Protein AF-A0AAX1UN05-F1 (afdb_monomer_lite)

Secondary structure (DSSP, 8-state):
-------------PPPPP---TT--STT-EEEEEEE-TTS-EEEEEEEEHHHHHHHHHHTT-

Radius of gyration: 23.52 Å; chains: 1; bounding box: 68×25×44 Å

Sequence (62 aa):
MSIELHQSAPAFRRPPPVPEAVGAPLDGLMVETVHFDEDGREARRTRRPLHILLAPLRLRRA

Foldseek 3Di:
DDDPPPPPDDPPPDPPPDPPPPDPPLVPDKDKDFDADPVRHTPDIDIDRPCVVCVVVVVVVD

pLDDT: mean 76.83, std 16.59, range [37.41, 98.06]

Structure (mmCIF, N/CA/C/O backbone):
data_AF-A0AAX1UN05-F1
#
_entry.id   AF-A0AAX1UN05-F1
#
loop_
_atom_site.group_PDB
_atom_site.id
_atom_site.type_symbol
_atom_site.label_atom_id
_atom_site.label_alt_id
_atom_site.label_comp_id
_atom_site.label_asym_id
_atom_site.label_entity_id
_atom_site.label_seq_id
_atom_site.pdbx_PDB_ins_code
_atom_site.Cartn_x
_atom_site.Cartn_y
_atom_site.Cartn_z
_atom_site.occupancy
_atom_site.B_iso_or_equiv
_atom_site.auth_seq_id
_atom_site.auth_comp_id
_atom_site.auth_asym_id
_atom_site.auth_atom_id
_atom_site.pdbx_PDB_model_num
ATOM 1 N N . MET A 1 1 ? 57.258 4.587 26.801 1.00 37.41 1 MET A N 1
ATOM 2 C CA . MET A 1 1 ? 56.478 5.340 25.799 1.00 37.41 1 MET A CA 1
ATOM 3 C C . MET A 1 1 ? 55.028 4.909 25.947 1.00 37.41 1 MET A C 1
ATOM 5 O O . MET A 1 1 ? 54.677 3.845 25.456 1.00 37.41 1 MET A O 1
ATOM 9 N N . SER A 1 2 ? 54.234 5.652 26.717 1.00 45.16 2 SER A N 1
ATOM 10 C CA . SER A 1 2 ? 52.837 5.310 27.014 1.00 45.16 2 SER A CA 1
ATOM 11 C C . SER A 1 2 ? 51.941 6.166 26.127 1.00 45.16 2 SER A C 1
ATOM 13 O O . SER A 1 2 ? 52.075 7.385 26.129 1.00 45.16 2 SER A O 1
ATOM 15 N N . ILE A 1 3 ? 51.090 5.536 25.322 1.00 54.47 3 ILE A N 1
ATOM 16 C CA . ILE A 1 3 ? 50.181 6.230 24.407 1.00 54.47 3 ILE A CA 1
ATOM 17 C C . ILE A 1 3 ? 48.863 6.435 25.155 1.00 54.47 3 ILE A C 1
ATOM 19 O O . ILE A 1 3 ? 48.125 5.478 25.385 1.00 54.47 3 ILE A O 1
ATOM 23 N N . GLU A 1 4 ? 48.585 7.664 25.579 1.00 61.91 4 GLU A N 1
ATOM 24 C CA . GLU A 1 4 ? 47.284 8.030 26.138 1.00 61.91 4 GLU A CA 1
ATOM 25 C C . GLU A 1 4 ? 46.278 8.172 24.990 1.00 61.91 4 GLU A C 1
ATOM 27 O O . GLU A 1 4 ? 46.289 9.141 24.230 1.00 61.91 4 GLU A O 1
ATOM 32 N N . LEU A 1 5 ? 45.419 7.164 24.832 1.00 59.19 5 LEU A N 1
ATOM 33 C CA . LEU A 1 5 ? 44.298 7.187 23.895 1.00 59.19 5 LEU A CA 1
ATOM 34 C C . LEU A 1 5 ? 43.221 8.147 24.419 1.00 59.19 5 LEU A C 1
ATOM 36 O O . LEU A 1 5 ? 42.351 7.762 25.200 1.00 59.19 5 LEU A O 1
ATOM 40 N N . HIS A 1 6 ? 43.280 9.404 23.978 1.00 54.44 6 HIS A N 1
ATOM 41 C CA . HIS A 1 6 ? 42.195 10.369 24.143 1.00 54.44 6 HIS A CA 1
ATOM 42 C C . HIS A 1 6 ? 40.944 9.853 23.411 1.00 54.44 6 HIS A C 1
ATOM 44 O O . HIS A 1 6 ? 40.860 9.888 22.184 1.00 54.44 6 HIS A O 1
ATOM 50 N N . GLN A 1 7 ? 39.970 9.342 24.168 1.00 57.97 7 GLN A N 1
ATOM 51 C CA . GLN A 1 7 ? 38.671 8.924 23.645 1.00 57.97 7 GLN A CA 1
ATOM 52 C C . GLN A 1 7 ? 37.797 10.153 23.373 1.00 57.97 7 GLN A C 1
ATOM 54 O O . GLN A 1 7 ? 37.034 10.603 24.225 1.00 57.97 7 GLN A O 1
ATOM 59 N N . SER A 1 8 ? 37.876 10.697 22.165 1.00 60.19 8 SER A N 1
ATOM 60 C CA . SER A 1 8 ? 36.886 11.634 21.635 1.00 60.19 8 SER A CA 1
ATOM 61 C C . SER A 1 8 ? 35.686 10.854 21.088 1.00 60.19 8 SER A C 1
ATOM 63 O O . SER A 1 8 ? 35.518 10.691 19.883 1.00 60.19 8 SER A O 1
ATOM 65 N N . ALA A 1 9 ? 34.837 10.333 21.978 1.00 64.62 9 ALA A N 1
ATOM 66 C CA . ALA A 1 9 ? 33.548 9.778 21.570 1.00 64.62 9 ALA A CA 1
ATOM 67 C C . ALA A 1 9 ? 32.591 10.936 21.219 1.00 64.62 9 ALA A C 1
ATOM 69 O O . ALA A 1 9 ? 32.281 11.745 22.099 1.00 64.62 9 ALA A O 1
ATOM 70 N N . PRO A 1 10 ? 32.091 11.061 19.974 1.00 60.44 10 PRO A N 1
ATOM 71 C CA . PRO A 1 10 ? 31.002 11.986 19.704 1.00 60.44 10 PRO A CA 1
ATOM 72 C C . PRO A 1 10 ? 29.774 11.487 20.469 1.00 60.44 10 PRO A C 1
ATOM 74 O O . PRO A 1 10 ? 29.368 10.333 20.327 1.00 60.44 10 PRO A O 1
ATOM 77 N N . ALA A 1 11 ? 29.201 12.346 21.312 1.00 66.19 11 ALA A N 1
ATOM 78 C CA . ALA A 1 11 ? 27.983 12.042 22.048 1.00 66.19 11 ALA A CA 1
ATOM 79 C C . ALA A 1 11 ? 26.884 11.653 21.050 1.00 66.19 11 ALA A C 1
ATOM 81 O O . ALA A 1 11 ? 26.334 12.507 20.352 1.00 66.19 11 ALA A O 1
ATOM 82 N N . PHE A 1 12 ? 26.586 10.356 20.962 1.00 66.75 12 PHE A N 1
ATOM 83 C CA . PHE A 1 12 ? 25.509 9.835 20.135 1.00 66.75 12 PHE A CA 1
ATOM 84 C C . PHE A 1 12 ? 24.195 10.349 20.732 1.00 66.75 12 PHE A C 1
ATOM 86 O O . PHE A 1 12 ? 23.654 9.779 21.681 1.00 66.75 12 PHE A O 1
ATOM 93 N N . ARG A 1 13 ? 23.715 11.499 20.244 1.00 70.19 13 ARG A N 1
ATOM 94 C CA . ARG A 1 13 ? 22.427 12.049 20.662 1.00 70.19 13 ARG A CA 1
ATOM 95 C C . ARG A 1 13 ? 21.356 11.085 20.184 1.00 70.19 13 ARG A C 1
ATOM 97 O O . ARG A 1 13 ? 21.105 10.969 18.988 1.00 70.19 13 ARG A O 1
ATOM 104 N N . ARG A 1 14 ? 20.742 10.384 21.136 1.00 73.75 14 ARG A N 1
ATOM 105 C CA . ARG A 1 14 ? 19.559 9.571 20.875 1.00 73.75 14 ARG A CA 1
ATOM 106 C C . ARG A 1 14 ? 18.517 10.492 20.216 1.00 73.75 14 ARG A C 1
ATOM 108 O O . ARG A 1 14 ? 18.253 11.560 20.778 1.00 73.75 14 ARG A O 1
ATOM 115 N N . PRO A 1 15 ? 17.982 10.146 19.030 1.00 73.56 15 PRO A N 1
ATOM 116 C CA . PRO A 1 15 ? 16.929 10.941 18.419 1.00 73.56 15 PRO A CA 1
ATOM 117 C C . PRO A 1 15 ? 15.761 11.069 19.406 1.00 73.56 15 PRO A C 1
ATOM 119 O O . PRO A 1 15 ? 15.538 10.147 20.202 1.00 73.56 15 PRO A O 1
ATOM 122 N N . PRO A 1 16 ? 15.056 12.213 19.412 1.00 78.62 16 PRO A N 1
ATOM 123 C CA . PRO A 1 16 ? 13.913 12.396 20.292 1.00 78.62 16 PRO A CA 1
ATOM 124 C C . PRO A 1 16 ? 12.907 11.260 20.058 1.00 78.62 16 PRO A C 1
ATOM 126 O O . PRO A 1 16 ? 12.763 10.809 18.915 1.00 78.62 16 PRO A O 1
ATOM 129 N N . PRO A 1 17 ? 12.232 10.769 21.113 1.00 73.44 17 PRO A N 1
ATOM 130 C CA . PRO A 1 17 ? 11.178 9.785 20.939 1.00 73.44 17 PRO A CA 1
ATOM 131 C C . PRO A 1 17 ? 10.151 10.360 19.964 1.00 73.44 17 PRO A C 1
ATOM 133 O O . PRO A 1 17 ? 9.671 11.482 20.142 1.00 73.44 17 PRO A O 1
ATOM 136 N N . VAL A 1 18 ? 9.864 9.610 18.899 1.00 70.56 18 VAL A N 1
ATOM 137 C CA . VAL A 1 18 ? 8.782 9.955 17.978 1.00 70.56 18 VAL A CA 1
ATOM 138 C C . VAL A 1 18 ? 7.510 10.002 18.822 1.00 70.56 18 VAL A C 1
ATOM 140 O O . VAL A 1 18 ? 7.298 9.060 19.592 1.00 70.56 18 VAL A O 1
ATOM 143 N N . PRO A 1 19 ? 6.691 11.066 18.745 1.00 63.69 19 PRO A N 1
ATOM 144 C CA . PRO A 1 19 ? 5.425 11.077 19.453 1.00 63.69 19 PRO A CA 1
ATOM 145 C C . PRO A 1 19 ? 4.641 9.852 18.997 1.00 63.69 19 PRO A C 1
ATOM 147 O O . PRO A 1 19 ? 4.307 9.718 17.817 1.00 63.69 19 PRO A O 1
ATOM 150 N N . GLU A 1 20 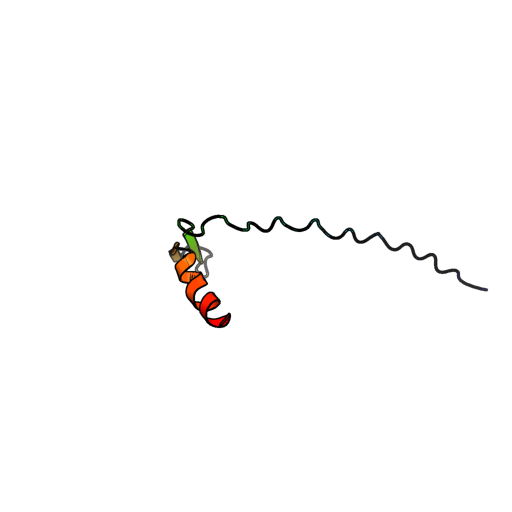? 4.399 8.925 19.924 1.00 62.50 20 GLU A N 1
ATOM 151 C CA . GLU A 1 20 ? 3.424 7.882 19.688 1.00 62.50 20 GLU A CA 1
ATOM 152 C C . GLU A 1 20 ? 2.118 8.621 19.398 1.00 62.50 20 GLU A C 1
ATOM 154 O O . GLU A 1 20 ? 1.594 9.335 20.255 1.00 62.50 20 GLU A O 1
ATOM 159 N N . ALA A 1 21 ? 1.611 8.513 18.172 1.00 61.00 21 ALA A N 1
ATOM 160 C CA . ALA A 1 21 ? 0.265 8.952 17.842 1.00 61.00 21 ALA A CA 1
ATOM 161 C C . ALA A 1 21 ? -0.722 7.990 18.525 1.00 61.00 21 ALA A C 1
ATOM 163 O O . ALA A 1 21 ? -1.415 7.205 17.879 1.00 61.00 21 ALA A O 1
ATOM 164 N N . VAL A 1 22 ? -0.722 7.982 19.860 1.00 57.19 22 VAL A N 1
ATOM 165 C CA . VAL A 1 22 ? -1.636 7.200 20.676 1.00 57.19 22 VAL A CA 1
ATOM 166 C C . VAL A 1 22 ? -2.986 7.880 20.568 1.00 57.19 22 VAL A C 1
ATOM 168 O O . VAL A 1 22 ? -3.210 8.949 21.127 1.00 57.19 22 VAL A O 1
ATOM 171 N N . GLY A 1 23 ? -3.890 7.248 19.829 1.00 55.94 23 GLY A N 1
ATOM 172 C CA . GLY A 1 23 ? -5.312 7.551 19.932 1.00 55.94 23 GLY A CA 1
ATOM 173 C C . GLY A 1 23 ? -5.919 8.362 18.796 1.00 55.94 23 GLY A C 1
ATOM 174 O O . GLY A 1 23 ? -7.081 8.736 18.921 1.00 55.94 23 GLY A O 1
ATOM 175 N N . ALA A 1 24 ? -5.225 8.586 17.673 1.00 60.91 24 ALA A N 1
ATOM 176 C CA . ALA A 1 24 ? -5.955 8.964 16.464 1.00 60.91 24 ALA A CA 1
ATOM 177 C C . ALA A 1 24 ? -6.888 7.793 16.098 1.00 60.91 24 ALA A C 1
ATOM 179 O O . ALA A 1 24 ? -6.389 6.674 15.911 1.00 60.91 24 ALA A O 1
ATOM 180 N N . PRO A 1 25 ? -8.220 7.992 16.042 1.00 67.75 25 PRO A N 1
ATOM 181 C CA . PRO A 1 25 ? -9.122 6.925 15.648 1.00 67.75 25 PRO A CA 1
ATOM 182 C C . PRO A 1 25 ? -8.703 6.453 14.256 1.00 67.75 25 PRO A C 1
ATOM 184 O O . PRO A 1 25 ? -8.651 7.224 13.302 1.00 67.75 25 PRO A O 1
ATOM 187 N N . LEU A 1 26 ? -8.348 5.170 14.149 1.00 69.81 26 LEU A N 1
ATOM 188 C CA . LEU A 1 26 ? -8.023 4.544 12.862 1.00 69.81 26 LEU A CA 1
ATOM 189 C C . LEU A 1 26 ? -9.266 4.466 11.958 1.00 69.81 26 LEU A C 1
ATOM 191 O O . LEU A 1 26 ? -9.159 4.159 10.767 1.00 69.81 26 LEU A O 1
ATOM 195 N N . ASP A 1 27 ? -10.436 4.736 12.536 1.00 67.75 27 ASP A N 1
ATOM 196 C CA . ASP A 1 27 ? -11.704 4.905 11.852 1.00 67.75 27 ASP A CA 1
ATOM 197 C C . ASP A 1 27 ? -11.626 6.126 10.933 1.00 67.75 27 ASP A C 1
ATOM 199 O O . ASP A 1 27 ? -11.517 7.268 11.367 1.00 67.75 27 ASP A O 1
ATOM 203 N N . GLY A 1 28 ? -11.631 5.856 9.627 1.00 78.06 28 GLY A N 1
ATOM 204 C CA . GLY A 1 28 ? -11.507 6.865 8.574 1.00 78.06 28 GLY A CA 1
ATOM 205 C C . GLY A 1 28 ? -10.137 6.917 7.893 1.00 78.06 28 GLY A C 1
ATOM 206 O O . GLY A 1 28 ? -10.032 7.497 6.812 1.00 78.06 28 GLY A O 1
ATOM 207 N N . LEU A 1 29 ? -9.102 6.266 8.439 1.00 87.56 29 LEU A N 1
ATOM 208 C CA . LEU A 1 29 ? -7.810 6.166 7.757 1.00 87.56 29 LEU A CA 1
ATOM 209 C C . LEU A 1 29 ? -7.882 5.184 6.583 1.00 87.56 29 LEU A C 1
ATOM 211 O O . LEU A 1 29 ? -8.311 4.034 6.721 1.00 87.56 29 LEU A O 1
ATOM 215 N N . MET A 1 30 ? -7.406 5.639 5.426 1.00 91.44 30 MET A N 1
ATOM 216 C CA . MET A 1 30 ? -7.345 4.862 4.191 1.00 91.44 30 MET A CA 1
ATOM 217 C C . MET A 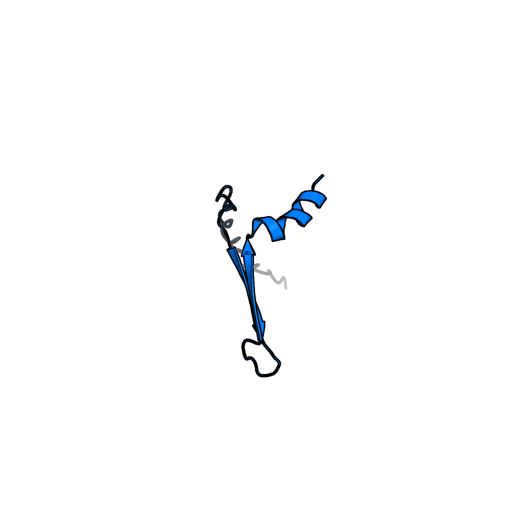1 30 ? -5.888 4.634 3.802 1.00 91.44 30 MET A C 1
ATOM 219 O O . MET A 1 30 ? -5.076 5.552 3.867 1.00 91.44 30 MET A O 1
ATOM 223 N N . VAL A 1 31 ? -5.576 3.421 3.359 1.00 92.88 31 VAL A N 1
ATOM 224 C CA . VAL A 1 31 ? -4.280 3.058 2.785 1.00 92.88 31 VAL A CA 1
ATOM 225 C C . VAL A 1 31 ? -4.435 2.932 1.282 1.00 92.88 31 VAL A C 1
ATOM 227 O O . VAL A 1 31 ? -5.383 2.304 0.803 1.00 92.88 31 VAL A O 1
ATOM 230 N N . GLU A 1 32 ? -3.496 3.519 0.554 1.00 96.19 32 GLU A N 1
ATOM 231 C CA . GLU A 1 32 ? -3.381 3.410 -0.892 1.00 96.19 32 GLU A CA 1
ATOM 232 C C . GLU A 1 32 ? -2.121 2.615 -1.238 1.00 96.19 32 GLU A C 1
ATOM 234 O O . GLU A 1 32 ? -1.047 2.848 -0.686 1.00 96.19 32 GLU A O 1
ATOM 239 N N . THR A 1 33 ? -2.264 1.629 -2.116 1.00 94.94 33 THR A N 1
ATOM 240 C CA . THR A 1 33 ? -1.164 0.793 -2.600 1.00 94.94 33 THR A CA 1
ATOM 241 C C . THR A 1 33 ? -1.131 0.883 -4.112 1.00 94.94 33 THR A C 1
ATOM 243 O O . THR A 1 33 ? -2.132 0.574 -4.764 1.00 94.94 33 THR A O 1
ATOM 246 N N . VAL A 1 34 ? 0.014 1.298 -4.646 1.00 97.31 34 VAL A N 1
ATOM 247 C CA . VAL A 1 34 ? 0.261 1.454 -6.080 1.00 97.31 34 VAL A CA 1
ATOM 248 C C . VAL A 1 34 ? 1.299 0.418 -6.501 1.00 97.31 34 VAL A C 1
ATOM 250 O O . VAL A 1 34 ? 2.344 0.289 -5.868 1.00 97.31 34 VAL A O 1
ATOM 253 N N . HIS A 1 35 ? 0.987 -0.339 -7.544 1.00 97.50 35 HIS A N 1
ATOM 254 C CA . HIS A 1 35 ? 1.874 -1.300 -8.182 1.00 97.50 35 HIS A CA 1
ATOM 255 C C . HIS A 1 35 ? 2.311 -0.734 -9.525 1.00 97.50 35 HIS A C 1
ATOM 257 O O . HIS A 1 35 ? 1.471 -0.260 -10.294 1.00 97.50 35 HIS A O 1
ATOM 263 N N . PHE A 1 36 ? 3.604 -0.829 -9.801 1.00 98.06 36 PHE A N 1
ATOM 264 C CA . PHE A 1 36 ? 4.198 -0.414 -11.061 1.00 98.06 36 PHE A CA 1
ATOM 265 C C . PHE A 1 36 ? 4.594 -1.645 -11.882 1.00 98.06 36 PHE A C 1
ATOM 267 O O . PHE A 1 36 ? 4.905 -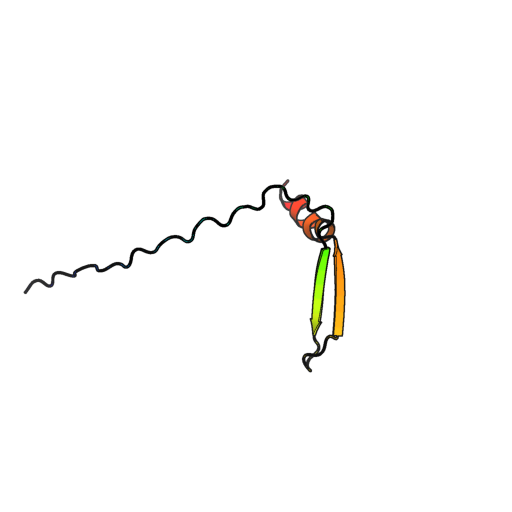2.688 -11.302 1.00 98.06 36 PHE A O 1
ATOM 274 N N . ASP A 1 37 ? 4.523 -1.538 -13.206 1.00 97.50 37 ASP A N 1
ATOM 275 C CA . ASP A 1 37 ? 5.031 -2.549 -14.136 1.00 97.50 37 ASP A CA 1
ATOM 276 C C . ASP A 1 37 ? 6.554 -2.426 -14.346 1.00 97.50 37 ASP A C 1
ATOM 278 O O . ASP A 1 37 ? 7.228 -1.608 -13.713 1.00 97.50 37 ASP A O 1
ATOM 282 N N . GLU A 1 38 ? 7.104 -3.273 -15.220 1.00 97.69 38 GLU A N 1
ATOM 283 C CA . GLU A 1 38 ? 8.534 -3.295 -15.562 1.00 97.69 38 GLU A CA 1
ATOM 284 C C . GLU A 1 38 ? 9.003 -1.991 -16.228 1.00 97.69 38 GLU A C 1
ATOM 286 O O . GLU A 1 38 ? 10.160 -1.603 -16.073 1.00 97.69 38 GLU A O 1
ATOM 291 N N . ASP A 1 39 ? 8.091 -1.276 -16.893 1.00 97.75 39 ASP A N 1
ATOM 292 C CA . ASP A 1 39 ? 8.343 0.025 -17.517 1.00 97.75 39 ASP A CA 1
ATOM 293 C C . ASP A 1 39 ? 8.236 1.190 -16.511 1.00 97.75 39 ASP A C 1
ATOM 295 O O . ASP A 1 39 ? 8.390 2.360 -16.877 1.00 97.75 39 ASP A O 1
ATOM 299 N N . GLY A 1 40 ? 7.951 0.899 -15.236 1.00 96.69 40 GLY A N 1
ATOM 300 C CA . GLY A 1 40 ? 7.777 1.892 -14.178 1.00 96.69 40 GLY A CA 1
ATOM 301 C C . GLY A 1 40 ? 6.465 2.675 -14.272 1.00 96.69 40 GLY A C 1
ATOM 302 O O . GLY A 1 40 ? 6.332 3.727 -13.640 1.00 96.69 40 GLY A O 1
ATOM 303 N N . ARG A 1 41 ? 5.486 2.198 -15.048 1.00 97.69 41 ARG A N 1
ATOM 304 C CA . ARG A 1 41 ? 4.150 2.794 -15.152 1.00 97.69 41 ARG A CA 1
ATOM 305 C C . ARG A 1 41 ? 3.20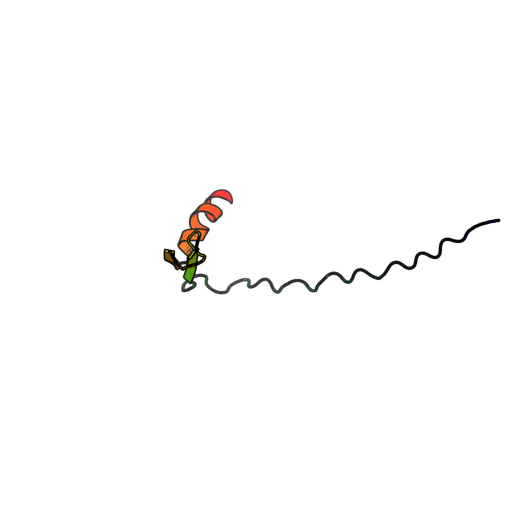9 2.176 -14.134 1.00 97.69 41 ARG A C 1
ATOM 307 O O . ARG A 1 41 ? 3.353 1.027 -13.733 1.00 97.69 41 ARG A O 1
ATOM 314 N N . GLU A 1 42 ? 2.233 2.958 -13.688 1.00 97.69 42 GLU A N 1
ATOM 315 C CA . GLU A 1 42 ? 1.228 2.475 -12.745 1.00 97.69 42 GLU A CA 1
ATOM 316 C C . GLU A 1 42 ? 0.365 1.382 -13.394 1.00 97.69 42 GLU A C 1
ATOM 318 O O . GLU A 1 42 ? -0.438 1.652 -14.284 1.00 97.69 42 GLU A O 1
ATOM 323 N N . ALA A 1 43 ? 0.508 0.152 -12.907 1.00 97.50 43 ALA A N 1
ATOM 324 C CA . ALA A 1 43 ? -0.245 -1.005 -13.372 1.00 97.50 43 ALA A CA 1
ATOM 325 C C . ALA A 1 43 ? -1.537 -1.204 -12.573 1.00 97.50 43 ALA A C 1
ATOM 327 O O . ALA A 1 43 ? -2.558 -1.650 -13.101 1.00 97.50 43 ALA A O 1
ATOM 328 N N . ARG A 1 44 ? -1.501 -0.914 -11.266 1.00 97.31 44 ARG A N 1
ATOM 329 C CA . ARG A 1 44 ? -2.648 -1.126 -10.380 1.00 97.31 44 ARG A CA 1
ATOM 330 C C . ARG A 1 44 ? -2.606 -0.218 -9.166 1.00 97.31 44 ARG A C 1
ATOM 332 O O . ARG A 1 44 ? -1.581 -0.097 -8.509 1.00 97.31 44 ARG A O 1
ATOM 339 N N . ARG A 1 45 ? -3.778 0.268 -8.770 1.00 96.88 45 ARG A N 1
ATOM 340 C CA . ARG A 1 45 ? -3.994 0.989 -7.518 1.00 96.88 45 ARG A CA 1
ATOM 341 C C . ARG A 1 45 ? -5.102 0.339 -6.716 1.00 96.88 45 ARG A C 1
ATOM 343 O O . ARG A 1 45 ? -6.140 -0.046 -7.252 1.00 96.88 45 ARG A O 1
ATOM 350 N N . THR A 1 46 ? -4.883 0.195 -5.417 1.00 96.12 46 THR A N 1
ATOM 351 C CA . THR A 1 46 ? -5.906 -0.290 -4.490 1.00 96.12 46 THR A CA 1
ATOM 352 C C . THR A 1 46 ? -5.993 0.624 -3.287 1.00 96.12 46 THR A C 1
ATOM 354 O O . THR A 1 46 ? -4.976 1.088 -2.780 1.00 96.12 46 THR A O 1
ATOM 357 N N . ARG A 1 47 ? -7.218 0.880 -2.828 1.00 95.06 47 ARG A N 1
ATOM 358 C CA . ARG A 1 47 ? -7.485 1.716 -1.661 1.00 95.06 47 ARG A CA 1
ATOM 359 C C . ARG A 1 47 ? -8.355 0.947 -0.682 1.00 95.06 47 ARG A C 1
ATOM 361 O O . ARG A 1 47 ? -9.395 0.421 -1.075 1.00 95.06 47 ARG A O 1
ATOM 368 N N . ARG A 1 48 ? -7.924 0.842 0.575 1.00 92.88 48 ARG A N 1
ATOM 369 C CA . ARG A 1 48 ? -8.635 0.074 1.609 1.00 92.88 48 ARG A CA 1
ATOM 370 C C . ARG A 1 48 ? -8.588 0.784 2.961 1.00 92.88 48 ARG A C 1
ATOM 372 O O . ARG A 1 48 ? -7.590 1.442 3.250 1.00 92.88 48 ARG A O 1
ATOM 379 N N . PRO A 1 49 ? -9.622 0.643 3.804 1.00 92.31 49 PRO A N 1
ATOM 380 C CA . PRO A 1 49 ? -9.559 1.117 5.180 1.00 92.31 49 PRO A CA 1
ATOM 381 C C . PRO A 1 49 ? -8.425 0.440 5.955 1.00 92.31 49 PRO A C 1
ATOM 383 O O . PRO A 1 49 ? -8.252 -0.781 5.882 1.00 92.31 49 PRO A O 1
ATOM 386 N N . LEU A 1 50 ? -7.678 1.222 6.736 1.00 89.12 50 LEU A N 1
ATOM 387 C CA . LEU A 1 50 ? -6.525 0.740 7.498 1.00 89.12 50 LEU A CA 1
ATOM 388 C C . LEU A 1 50 ? -6.912 -0.356 8.504 1.00 89.12 50 LEU A C 1
ATOM 390 O O . LEU A 1 50 ? -6.181 -1.330 8.676 1.00 89.12 50 LEU A O 1
ATOM 394 N N . HIS A 1 51 ? -8.086 -0.247 9.134 1.00 85.62 51 HIS A N 1
ATOM 395 C CA . HIS A 1 51 ? -8.535 -1.213 10.138 1.00 85.62 51 HIS A CA 1
ATOM 396 C C . HIS A 1 51 ? -8.668 -2.648 9.593 1.00 85.62 51 HIS A C 1
ATOM 398 O O . HIS A 1 51 ? -8.450 -3.592 10.351 1.00 85.62 51 HIS A O 1
ATOM 404 N N . ILE A 1 52 ? -8.964 -2.824 8.297 1.00 86.94 52 ILE A N 1
ATOM 405 C CA . ILE A 1 52 ? -9.052 -4.148 7.655 1.00 86.94 52 ILE A CA 1
ATOM 406 C C . ILE A 1 52 ? -7.665 -4.787 7.566 1.00 86.94 52 ILE A C 1
ATOM 408 O O . ILE A 1 52 ? -7.504 -5.971 7.850 1.00 86.94 52 ILE A O 1
ATOM 412 N N . LEU A 1 53 ? -6.651 -3.997 7.208 1.00 86.81 53 LEU A N 1
ATOM 413 C CA . LEU A 1 53 ? -5.273 -4.473 7.068 1.00 86.81 53 LEU A CA 1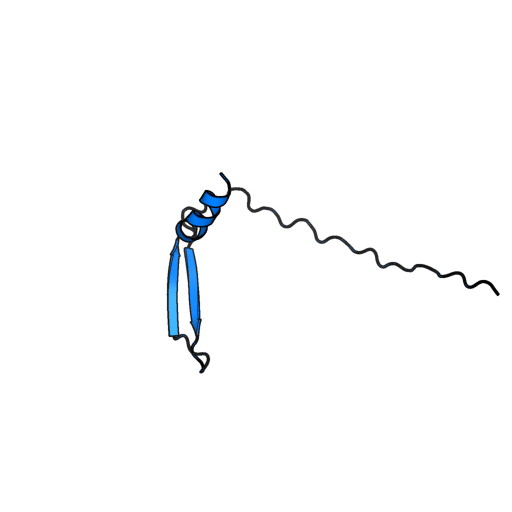
ATOM 414 C C . LEU A 1 53 ? -4.653 -4.848 8.419 1.00 86.81 53 LEU A C 1
ATOM 416 O O . LEU A 1 53 ? -3.821 -5.746 8.492 1.00 86.81 53 LEU A O 1
ATOM 420 N N . LEU A 1 54 ? -5.078 -4.180 9.493 1.00 84.94 54 LEU A N 1
ATOM 421 C CA . LEU A 1 54 ? -4.573 -4.418 10.844 1.00 84.94 54 LEU A CA 1
ATOM 422 C C . LEU A 1 54 ? -5.316 -5.534 11.593 1.00 84.94 54 LEU A C 1
ATOM 424 O O . LEU A 1 54 ? -4.814 -6.010 12.612 1.00 84.94 54 LEU A O 1
ATOM 428 N N . ALA A 1 55 ? -6.488 -5.974 11.121 1.00 81.19 55 ALA A N 1
ATOM 429 C CA . ALA A 1 55 ? -7.283 -7.006 11.793 1.00 81.19 55 ALA A CA 1
ATOM 430 C C . ALA A 1 55 ? -6.505 -8.317 12.059 1.00 81.19 55 ALA A C 1
ATOM 432 O O . ALA A 1 55 ? -6.553 -8.800 13.193 1.00 81.19 55 ALA A O 1
ATOM 433 N N . PRO A 1 56 ? -5.703 -8.856 11.114 1.00 81.81 56 PRO A N 1
ATOM 434 C CA . PRO A 1 56 ? -4.913 -10.066 11.361 1.00 81.81 56 PRO A CA 1
ATOM 435 C C . PRO A 1 56 ? -3.833 -9.900 12.442 1.00 81.81 56 PRO A C 1
ATOM 437 O O . PRO A 1 56 ? -3.486 -10.863 13.122 1.00 81.81 56 PRO A O 1
ATOM 440 N N . LEU A 1 57 ? -3.298 -8.687 12.625 1.00 79.75 57 LEU A N 1
ATOM 441 C CA . LEU A 1 57 ? -2.262 -8.406 13.627 1.00 79.75 57 LEU A CA 1
ATOM 442 C C . LEU A 1 57 ? -2.836 -8.343 15.045 1.00 79.75 57 LEU A C 1
ATOM 444 O O . LEU A 1 57 ? -2.145 -8.680 16.002 1.00 79.75 57 LEU A O 1
ATOM 448 N N . ARG A 1 58 ? -4.109 -7.953 15.182 1.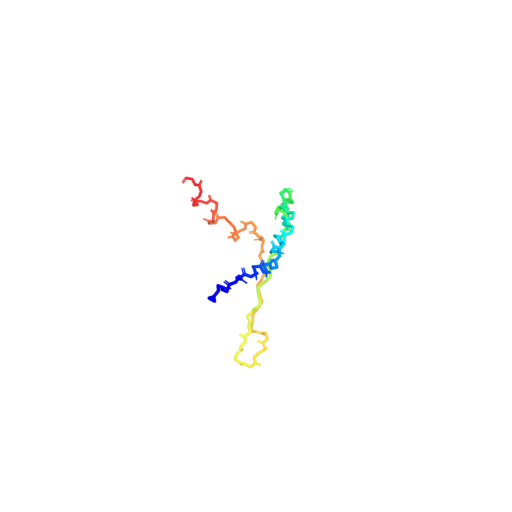00 70.50 58 ARG A N 1
ATOM 449 C CA . ARG A 1 58 ? -4.809 -7.936 16.474 1.00 70.50 58 ARG A CA 1
ATOM 450 C C . ARG A 1 58 ? -5.047 -9.346 17.015 1.00 70.50 58 ARG A C 1
ATOM 452 O O . ARG A 1 58 ? -4.953 -9.547 18.218 1.00 70.50 58 ARG A O 1
ATOM 459 N N . LEU A 1 59 ? -5.272 -10.322 16.133 1.00 65.62 59 LEU A N 1
ATOM 460 C CA . LEU A 1 59 ? -5.490 -11.724 16.511 1.00 65.62 59 LEU A CA 1
ATOM 461 C C . LEU A 1 59 ? -4.234 -12.411 17.065 1.00 65.62 59 LEU A C 1
ATOM 463 O O . LEU A 1 59 ? -4.350 -13.368 17.817 1.00 65.62 59 LEU A O 1
ATOM 467 N N . ARG A 1 60 ? -3.032 -11.925 16.727 1.00 61.44 60 ARG A N 1
ATOM 468 C CA . ARG A 1 60 ? -1.761 -12.484 17.227 1.00 61.44 60 ARG A CA 1
ATOM 469 C C . ARG A 1 60 ? -1.371 -12.003 18.627 1.00 61.44 60 ARG A C 1
ATOM 471 O O . ARG A 1 60 ? -0.334 -12.420 19.128 1.00 61.44 60 ARG A O 1
ATOM 478 N N . ARG A 1 61 ? -2.147 -11.095 19.223 1.00 57.66 61 ARG A N 1
ATOM 479 C CA . ARG A 1 61 ? -1.855 -10.489 20.531 1.00 57.66 61 ARG A CA 1
ATOM 480 C C . ARG A 1 61 ? -2.733 -11.047 21.665 1.00 57.66 61 ARG A C 1
ATOM 482 O O . ARG A 1 61 ? -2.761 -10.438 22.730 1.00 57.66 61 ARG A O 1
ATOM 489 N N . ALA A 1 62 ? -3.445 -12.149 21.416 1.00 49.44 62 ALA A N 1
ATOM 490 C CA . ALA A 1 62 ? -4.215 -12.899 22.410 1.00 49.44 62 ALA A CA 1
ATOM 491 C C . ALA A 1 62 ? -3.376 -14.031 23.011 1.00 49.44 62 ALA A C 1
ATOM 493 O O . ALA A 1 62 ? -2.659 -14.695 22.227 1.00 49.44 62 ALA A O 1
#

Organism: Cereibacter sphaeroides (NCBI:txid1063)